Protein AF-A0A5N4DUX5-F1 (afdb_monomer_lite)

Radius of gyration: 24.08 Å; chains: 1; bounding box: 54×33×58 Å

pLDDT: mean 76.36, std 15.97, range [49.28, 96.75]

Organism: Camelus dromedarius (NCBI:txid9838)

InterPro domains:
  IPR001909 Krueppel-associated box [PF01352] (27-67)
  IPR001909 Krueppel-associated box [PS50805] (27-72)
  IPR001909 Krueppel-associated box [SM00349] (27-72)
  IPR001909 Krueppel-associated box [cd07765] (27-66)
  IPR036051 Krueppel-associated box domain superfamily [SSF109640] (20-69)
  IPR050169 Krueppel C2H2-type zinc-finger [PTHR23232] (21-67)

Structure (mmCIF, N/CA/C/O backbone):
data_AF-A0A5N4DUX5-F1
#
_entry.id   AF-A0A5N4DUX5-F1
#
loop_
_atom_site.group_PDB
_atom_site.id
_atom_site.type_symbol
_atom_site.label_atom_id
_atom_site.label_alt_id
_atom_site.label_comp_id
_atom_site.label_asym_id
_atom_site.label_entity_id
_atom_site.label_seq_id
_atom_site.pdbx_PDB_ins_code
_atom_site.Cartn_x
_atom_site.Cartn_y
_atom_site.Cartn_z
_atom_site.occupancy
_atom_site.B_iso_or_equiv
_atom_site.auth_seq_id
_atom_site.auth_comp_id
_atom_site.auth_asym_id
_atom_site.auth_atom_id
_atom_site.pdbx_PDB_model_num
ATOM 1 N N . MET A 1 1 ? 40.469 24.555 -43.892 1.00 49.94 1 MET A N 1
ATOM 2 C CA . MET A 1 1 ? 39.253 24.155 -43.158 1.00 49.94 1 MET A CA 1
ATOM 3 C C . MET A 1 1 ? 39.381 22.659 -42.933 1.00 49.94 1 MET A C 1
ATOM 5 O O . MET A 1 1 ? 39.471 21.930 -43.912 1.00 49.94 1 MET A O 1
ATOM 9 N N . PHE A 1 2 ? 39.626 22.238 -41.692 1.00 53.06 2 PHE A N 1
ATOM 10 C CA . PHE A 1 2 ? 40.066 20.877 -41.385 1.00 53.06 2 PHE A CA 1
ATOM 11 C C . PHE A 1 2 ? 38.850 19.935 -41.304 1.00 53.06 2 PHE A C 1
ATOM 13 O O . PHE A 1 2 ? 37.967 20.187 -40.486 1.00 53.06 2 PHE A O 1
ATOM 20 N N . PRO A 1 3 ? 38.801 18.844 -42.093 1.00 65.1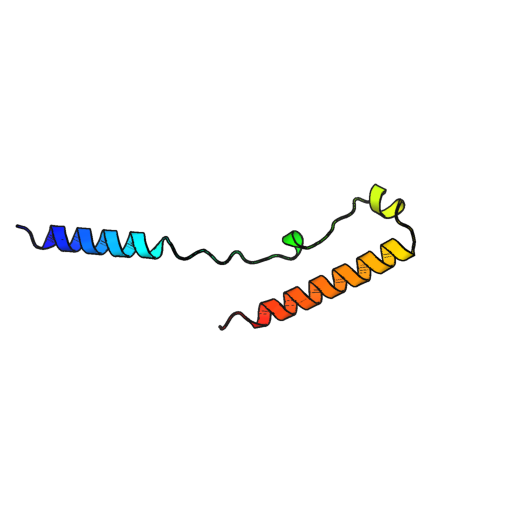9 3 PRO A N 1
ATOM 21 C CA . PRO A 1 3 ? 37.706 17.860 -42.068 1.00 65.19 3 PRO A CA 1
ATOM 22 C C . PRO A 1 3 ? 37.447 17.239 -40.683 1.00 65.19 3 PRO A C 1
ATOM 24 O O . PRO A 1 3 ? 36.379 16.695 -40.409 1.00 65.19 3 PRO A O 1
ATOM 27 N N . GLU A 1 4 ? 38.439 17.316 -39.798 1.00 66.00 4 GLU A N 1
ATOM 28 C CA . GLU A 1 4 ? 38.396 16.804 -38.431 1.00 66.00 4 GLU A CA 1
ATOM 29 C C . GLU A 1 4 ? 37.433 17.575 -37.519 1.00 66.00 4 GLU A C 1
ATOM 31 O O . GLU A 1 4 ? 36.820 16.978 -36.634 1.00 66.00 4 GLU A O 1
ATOM 36 N N . GLU A 1 5 ? 37.254 18.877 -37.750 1.00 68.44 5 GLU A N 1
ATOM 37 C CA . GLU A 1 5 ? 36.404 19.730 -36.912 1.00 68.44 5 GLU A CA 1
ATOM 38 C C . GLU A 1 5 ? 34.915 19.407 -37.128 1.00 68.44 5 GLU A C 1
ATOM 40 O O . GLU A 1 5 ? 34.156 19.241 -36.171 1.00 68.44 5 GLU A O 1
ATOM 45 N N . GLU A 1 6 ? 34.510 19.172 -38.382 1.00 68.31 6 GLU A N 1
ATOM 46 C CA . GLU A 1 6 ? 33.158 18.707 -38.719 1.00 68.31 6 GLU A CA 1
ATOM 47 C C . GLU A 1 6 ? 32.893 17.291 -38.196 1.00 68.31 6 GLU A C 1
ATOM 49 O O . GLU A 1 6 ? 31.792 16.985 -37.735 1.00 68.31 6 GLU A O 1
ATOM 54 N N . ALA A 1 7 ? 33.901 16.414 -38.221 1.00 69.38 7 ALA A N 1
ATOM 55 C CA . ALA A 1 7 ? 33.777 15.074 -37.659 1.00 69.38 7 ALA A CA 1
ATOM 56 C C . ALA A 1 7 ? 33.557 15.115 -36.137 1.00 69.38 7 ALA A C 1
ATOM 58 O O . ALA A 1 7 ? 32.748 14.346 -35.610 1.00 69.38 7 ALA A O 1
ATOM 59 N N . GLN A 1 8 ? 34.223 16.034 -35.432 1.00 68.94 8 GLN A N 1
ATOM 60 C CA . GLN A 1 8 ? 34.017 16.262 -34.001 1.00 68.94 8 GLN A CA 1
ATOM 61 C C . GLN A 1 8 ? 32.639 16.871 -33.700 1.00 68.94 8 GLN A C 1
ATOM 63 O O . GLN A 1 8 ? 31.978 16.442 -32.755 1.00 68.94 8 GLN A O 1
ATOM 68 N N . GLU A 1 9 ? 32.166 17.811 -34.517 1.00 64.50 9 GLU A N 1
ATOM 69 C CA . GLU A 1 9 ? 30.834 18.420 -34.409 1.00 64.50 9 GLU A CA 1
ATOM 70 C C . GLU A 1 9 ? 29.713 17.381 -34.622 1.00 64.50 9 GLU A C 1
ATOM 72 O O . GLU A 1 9 ? 28.754 17.315 -33.849 1.00 64.50 9 GLU A O 1
ATOM 77 N N . ARG A 1 10 ? 29.859 16.498 -35.621 1.00 61.97 10 ARG A N 1
ATOM 78 C CA . ARG A 1 10 ? 28.913 15.396 -35.885 1.00 61.97 10 ARG A CA 1
ATOM 79 C C . ARG A 1 10 ? 28.871 14.391 -34.734 1.00 61.97 10 ARG A C 1
ATOM 81 O O . ARG A 1 10 ? 27.782 13.969 -34.357 1.00 61.97 10 ARG A O 1
ATOM 88 N N . ARG A 1 11 ? 30.027 14.076 -34.133 1.00 61.84 11 ARG A N 1
ATOM 89 C CA . ARG A 1 11 ? 30.130 13.212 -32.941 1.00 61.84 11 ARG A CA 1
ATOM 90 C C . ARG A 1 11 ? 29.468 13.837 -31.708 1.00 61.84 11 ARG A C 1
ATOM 92 O O . ARG A 1 11 ? 28.732 13.153 -30.999 1.00 61.84 11 ARG A O 1
ATOM 99 N N . LYS A 1 12 ? 29.652 15.146 -31.494 1.00 59.91 12 LYS A N 1
ATOM 100 C CA . LYS A 1 12 ? 28.986 15.895 -30.413 1.00 59.91 12 LYS A CA 1
ATOM 101 C C . LYS A 1 12 ? 27.465 15.939 -30.587 1.00 59.91 12 LYS A C 1
ATOM 103 O O . LYS A 1 12 ? 26.743 15.859 -29.597 1.00 59.91 12 LYS A O 1
ATOM 108 N N . ARG A 1 13 ? 26.960 16.027 -31.826 1.00 59.31 13 ARG A N 1
ATOM 109 C CA . ARG A 1 13 ? 25.5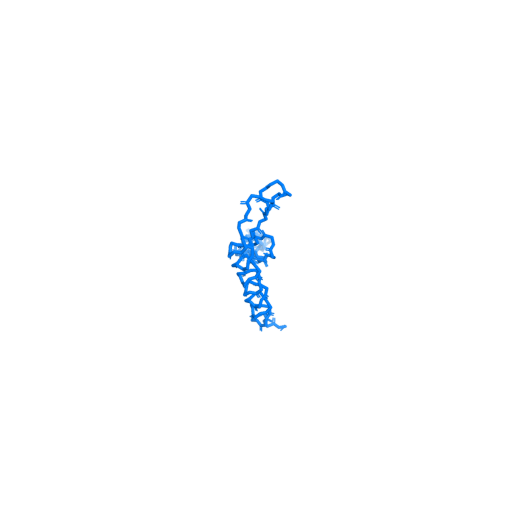13 15.977 -32.116 1.00 59.31 13 ARG A CA 1
ATOM 110 C C . ARG A 1 13 ? 24.908 14.599 -31.843 1.00 59.31 13 ARG A C 1
ATOM 112 O O . ARG A 1 13 ? 23.845 14.540 -31.239 1.00 59.31 13 ARG A O 1
ATOM 119 N N . THR A 1 14 ? 25.598 13.512 -32.196 1.00 57.34 14 THR A N 1
ATOM 120 C CA . THR A 1 14 ? 25.117 12.140 -31.936 1.00 57.34 14 THR A CA 1
ATOM 121 C C . THR A 1 14 ? 25.100 11.765 -30.452 1.00 57.34 14 THR A C 1
ATOM 123 O O . THR A 1 14 ? 24.214 11.036 -30.021 1.00 57.34 14 THR A O 1
ATOM 126 N N . GLU A 1 15 ? 26.018 12.298 -29.638 1.00 56.78 15 GLU A N 1
ATOM 127 C CA . GLU A 1 15 ? 26.011 12.054 -28.185 1.00 56.78 15 GLU A CA 1
ATOM 128 C C . GLU A 1 15 ? 24.922 12.864 -27.459 1.00 56.78 15 GLU A C 1
ATOM 130 O O . GLU A 1 15 ? 24.335 12.409 -26.476 1.00 56.78 15 GLU A O 1
ATOM 135 N N . LYS A 1 16 ? 24.620 14.069 -27.958 1.00 55.38 16 LYS A N 1
ATOM 136 C CA . LYS A 1 16 ? 23.604 14.954 -27.374 1.00 55.38 16 LYS A CA 1
ATOM 137 C C . LYS A 1 16 ? 22.175 14.487 -27.679 1.00 55.38 16 LYS A C 1
ATOM 139 O O . LYS A 1 16 ? 21.304 14.666 -26.835 1.00 55.38 16 LYS A O 1
ATOM 144 N N . ASP A 1 17 ? 21.965 13.857 -28.834 1.00 54.59 17 ASP A N 1
ATOM 145 C CA . ASP A 1 17 ? 20.682 13.272 -29.254 1.00 54.59 17 ASP A CA 1
ATOM 146 C C . ASP A 1 17 ? 20.352 11.982 -28.476 1.00 54.59 17 ASP A C 1
ATOM 148 O O . ASP A 1 17 ? 19.241 11.809 -27.979 1.00 54.59 17 ASP A O 1
ATOM 152 N N . SER A 1 18 ? 21.360 11.141 -28.210 1.00 51.91 18 SER A N 1
ATOM 153 C CA . SER A 1 18 ? 21.195 9.930 -27.390 1.00 51.91 18 SER A CA 1
ATOM 154 C C . SER A 1 18 ? 20.857 10.218 -25.918 1.00 51.91 18 SER A C 1
ATOM 156 O O . SER A 1 18 ? 20.387 9.324 -25.215 1.00 51.91 18 SER A O 1
ATOM 158 N N . ARG A 1 19 ? 21.082 11.449 -25.432 1.00 56.16 19 ARG A N 1
ATOM 159 C CA . ARG A 1 19 ? 20.803 11.865 -24.045 1.00 56.16 19 ARG A CA 1
ATOM 160 C C . ARG A 1 19 ? 19.333 12.259 -23.810 1.00 56.16 19 ARG A C 1
ATOM 162 O O . ARG A 1 19 ? 18.981 12.615 -22.691 1.00 56.16 19 ARG A O 1
ATOM 169 N N . MET A 1 20 ? 18.479 12.232 -24.836 1.00 55.91 20 MET A N 1
ATOM 170 C CA . MET A 1 20 ? 17.076 12.667 -24.736 1.00 55.91 20 MET A CA 1
ATOM 171 C C . MET A 1 20 ? 16.053 11.535 -24.848 1.00 55.91 20 MET A C 1
ATOM 173 O O . MET A 1 20 ? 14.856 11.814 -24.849 1.00 55.91 20 MET A O 1
ATOM 177 N N . ALA A 1 21 ? 16.479 10.270 -24.879 1.00 62.78 21 ALA A N 1
ATOM 178 C CA . ALA A 1 21 ? 15.538 9.179 -24.663 1.00 62.78 21 ALA A CA 1
ATOM 179 C C . ALA A 1 21 ? 15.032 9.274 -23.211 1.00 62.78 21 ALA A C 1
ATOM 181 O O . ALA A 1 21 ? 15.852 9.168 -22.292 1.00 62.78 21 ALA A O 1
ATOM 182 N N . PRO A 1 22 ? 13.727 9.509 -22.964 1.00 61.88 22 PRO A N 1
ATOM 183 C CA . PRO A 1 22 ? 13.201 9.425 -21.615 1.00 61.88 22 PRO A CA 1
ATOM 184 C C . PRO A 1 22 ? 13.463 7.998 -21.147 1.00 61.88 22 PRO A C 1
ATOM 186 O O . PRO A 1 22 ? 12.920 7.045 -21.704 1.00 61.88 22 PRO A O 1
ATOM 189 N N . SER A 1 23 ? 14.342 7.842 -20.160 1.00 63.59 23 SER A N 1
ATOM 190 C CA . SER A 1 23 ? 14.491 6.590 -19.435 1.00 63.59 23 SER A CA 1
ATOM 191 C C . SER A 1 23 ? 13.109 6.252 -18.894 1.00 63.59 23 SER A C 1
ATOM 193 O O . SER A 1 23 ? 12.624 6.933 -17.990 1.00 63.59 23 SER A O 1
ATOM 195 N N . GLN A 1 24 ? 12.438 5.281 -19.517 1.00 66.38 24 GLN A N 1
ATOM 196 C CA . GLN A 1 24 ? 11.149 4.782 -19.063 1.00 66.38 24 GLN A CA 1
ATOM 197 C C . GLN A 1 24 ? 11.394 4.215 -17.666 1.00 66.38 24 GLN A C 1
ATOM 199 O O . GLN A 1 24 ? 11.959 3.133 -17.523 1.00 66.38 24 GLN A O 1
ATOM 204 N N . GLY A 1 25 ? 11.098 5.014 -16.640 1.00 68.44 25 GLY A N 1
ATOM 205 C CA . GLY A 1 25 ? 11.317 4.632 -15.254 1.00 68.44 25 GLY A CA 1
ATOM 206 C C . GLY A 1 25 ? 10.573 3.333 -14.987 1.00 68.44 25 GLY A C 1
ATOM 207 O O . GLY A 1 25 ? 9.386 3.223 -15.294 1.00 68.44 25 GLY A O 1
ATOM 208 N N . GLN A 1 26 ? 11.282 2.334 -14.471 1.00 71.75 26 GLN A N 1
ATOM 209 C CA . GLN A 1 26 ? 10.668 1.072 -14.101 1.00 71.75 26 GLN A CA 1
ATOM 210 C C . GLN A 1 26 ? 9.773 1.329 -12.889 1.00 71.75 26 GLN A C 1
ATOM 212 O O . GLN A 1 26 ? 10.275 1.662 -11.818 1.00 71.75 26 GLN A O 1
ATOM 217 N N . LEU A 1 27 ? 8.455 1.210 -13.066 1.00 74.38 27 LEU A N 1
ATOM 218 C CA . LEU A 1 27 ? 7.525 1.252 -11.942 1.00 74.38 27 LEU A CA 1
ATOM 219 C C . LEU A 1 27 ? 7.786 0.039 -11.053 1.00 74.38 27 LEU A C 1
ATOM 221 O O . LEU A 1 27 ? 7.753 -1.104 -11.513 1.00 74.38 27 LEU A O 1
ATOM 225 N N . THR A 1 28 ? 8.056 0.292 -9.782 1.00 80.06 28 THR A N 1
ATOM 226 C CA . THR A 1 28 ? 8.228 -0.739 -8.767 1.00 80.06 28 THR A CA 1
ATOM 227 C C . THR A 1 28 ? 6.950 -0.888 -7.955 1.00 80.06 28 THR A C 1
ATOM 229 O O . THR A 1 28 ? 6.096 -0.005 -7.922 1.00 80.06 28 THR A O 1
ATOM 232 N N . PHE A 1 29 ? 6.823 -2.008 -7.242 1.00 80.62 29 PHE A N 1
ATOM 233 C CA . PHE A 1 29 ? 5.705 -2.211 -6.320 1.00 80.62 29 PHE A CA 1
ATOM 234 C C . PHE A 1 29 ? 5.600 -1.085 -5.282 1.00 80.62 29 PHE A C 1
ATOM 236 O O . PHE A 1 29 ? 4.499 -0.676 -4.938 1.00 80.62 29 PHE A O 1
ATOM 243 N N . LYS A 1 30 ? 6.734 -0.528 -4.842 1.00 83.50 30 LYS A N 1
ATOM 244 C CA . LYS A 1 30 ? 6.764 0.565 -3.862 1.00 83.50 30 LYS A CA 1
ATOM 245 C C . LYS A 1 30 ? 6.141 1.861 -4.370 1.00 83.50 30 LYS A C 1
ATOM 247 O O . LYS A 1 30 ? 5.655 2.639 -3.565 1.00 83.50 30 LYS A O 1
ATOM 252 N N . ASP A 1 31 ? 6.130 2.082 -5.681 1.00 85.31 31 ASP A N 1
ATOM 253 C CA . ASP A 1 31 ? 5.563 3.302 -6.260 1.00 85.31 31 ASP A CA 1
ATOM 254 C C . ASP A 1 31 ? 4.025 3.303 -6.231 1.00 85.31 31 ASP A C 1
ATOM 256 O O . ASP A 1 31 ? 3.398 4.344 -6.414 1.00 85.31 31 ASP A O 1
ATOM 260 N N . VAL A 1 32 ? 3.409 2.136 -6.016 1.00 84.81 32 VAL A N 1
ATOM 261 C CA . VAL A 1 32 ? 1.951 1.935 -6.070 1.00 84.81 32 VAL A CA 1
ATOM 262 C C . VAL A 1 32 ? 1.376 1.244 -4.831 1.00 84.81 32 VAL A C 1
ATOM 264 O O . VAL A 1 32 ? 0.157 1.182 -4.673 1.00 84.81 32 VAL A O 1
ATOM 267 N N . ALA A 1 33 ? 2.227 0.706 -3.958 1.00 86.38 33 ALA A N 1
ATOM 268 C CA . ALA A 1 33 ? 1.810 0.097 -2.707 1.00 86.38 33 ALA A CA 1
ATOM 269 C C . ALA A 1 33 ? 1.390 1.172 -1.704 1.00 86.38 33 ALA A C 1
ATOM 271 O O . ALA A 1 33 ? 2.045 2.200 -1.547 1.00 86.38 33 ALA A O 1
ATOM 272 N N . ILE A 1 34 ? 0.299 0.901 -0.997 1.00 87.81 34 ILE A N 1
ATOM 273 C CA . ILE A 1 34 ? -0.081 1.668 0.185 1.00 87.81 34 ILE A CA 1
ATOM 274 C C . ILE A 1 34 ? 0.561 0.944 1.365 1.00 87.81 34 ILE A C 1
ATOM 276 O O . ILE A 1 34 ? 0.407 -0.265 1.487 1.00 87.81 34 ILE A O 1
ATOM 280 N N . GLU A 1 35 ? 1.296 1.647 2.217 1.00 89.75 35 GLU A N 1
ATOM 281 C CA . GLU A 1 35 ? 1.897 1.059 3.415 1.00 89.75 35 GLU A CA 1
ATOM 282 C C . GLU A 1 35 ? 1.250 1.677 4.651 1.00 89.75 35 GLU A C 1
ATOM 284 O O . GLU A 1 35 ? 1.163 2.897 4.767 1.00 89.75 35 GLU A O 1
ATOM 289 N N . PHE A 1 36 ? 0.788 0.818 5.558 1.00 92.56 36 PHE A N 1
ATOM 290 C CA . PHE A 1 36 ? 0.312 1.21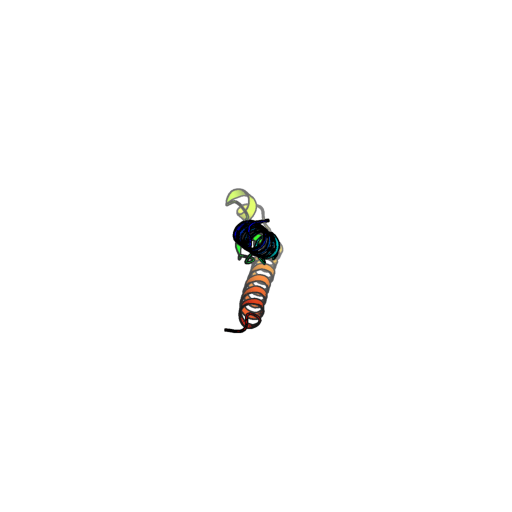3 6.879 1.00 92.56 36 PHE A CA 1
ATOM 291 C C . PHE A 1 36 ? 1.380 0.873 7.914 1.00 92.56 36 PHE A C 1
ATOM 293 O O . PHE A 1 36 ? 1.964 -0.215 7.879 1.00 92.56 36 PHE A O 1
ATOM 300 N N . SER A 1 37 ? 1.601 1.772 8.868 1.00 94.44 37 SER A N 1
ATOM 301 C CA . SER A 1 37 ? 2.333 1.450 10.088 1.00 94.44 37 SER A CA 1
ATOM 302 C C . SER A 1 37 ? 1.557 0.427 10.931 1.00 94.44 37 SER A C 1
ATOM 304 O O . SER A 1 37 ? 0.367 0.185 10.718 1.00 94.44 37 SER A O 1
ATOM 306 N N . GLN A 1 38 ? 2.215 -0.181 11.921 1.00 93.44 38 GLN A N 1
ATOM 307 C CA . GLN A 1 38 ? 1.555 -1.120 12.837 1.00 93.44 38 GLN A CA 1
ATOM 308 C C . GLN A 1 38 ? 0.383 -0.459 13.584 1.00 93.44 38 GLN A C 1
ATOM 310 O O . GLN A 1 38 ? -0.674 -1.065 13.737 1.00 93.44 38 GLN A O 1
ATOM 315 N N . GLU A 1 39 ? 0.564 0.791 14.009 1.00 96.50 39 GLU A N 1
ATOM 316 C CA . GLU A 1 39 ? -0.435 1.574 14.743 1.00 96.50 39 GLU A CA 1
ATOM 317 C C . GLU A 1 39 ? -1.642 1.890 13.847 1.00 96.50 39 GLU A C 1
ATOM 319 O O . GLU A 1 39 ? -2.793 1.714 14.248 1.00 96.50 39 GLU A O 1
ATOM 324 N N . GLU A 1 40 ? -1.385 2.287 12.596 1.00 96.19 40 GLU A N 1
ATOM 325 C CA . GLU A 1 40 ? -2.431 2.534 11.599 1.00 96.19 40 GLU A CA 1
ATOM 326 C C . GLU A 1 40 ? -3.184 1.247 11.256 1.00 96.19 40 GLU A C 1
ATOM 328 O O . GLU A 1 40 ? -4.409 1.252 11.174 1.00 96.19 40 GLU A O 1
ATOM 333 N N . TRP A 1 41 ? -2.467 0.128 11.121 1.00 94.56 41 TRP A N 1
ATOM 334 C CA . TRP A 1 41 ? -3.036 -1.183 10.822 1.00 94.56 41 TRP A CA 1
ATOM 335 C C . TRP A 1 41 ? -3.954 -1.715 11.930 1.00 94.56 41 TRP A C 1
ATOM 337 O O . TRP A 1 41 ? -4.930 -2.411 11.639 1.00 94.56 41 TRP A O 1
ATOM 347 N N . GLU A 1 42 ? -3.652 -1.403 13.192 1.00 94.81 42 GLU A N 1
ATOM 348 C CA . GLU A 1 42 ? -4.492 -1.738 14.349 1.00 94.81 42 GLU A CA 1
ATOM 349 C C . GLU A 1 42 ? -5.758 -0.883 14.434 1.00 94.81 42 GLU A C 1
ATOM 351 O O . GLU A 1 42 ? -6.775 -1.349 14.947 1.00 94.81 42 GLU A O 1
ATOM 356 N N . CYS A 1 43 ? -5.726 0.330 13.881 1.00 95.88 43 CYS A N 1
ATOM 357 C CA . CYS A 1 43 ? -6.892 1.208 13.808 1.00 95.88 43 CYS A CA 1
ATOM 358 C C . CYS A 1 43 ? -7.863 0.837 12.675 1.00 95.88 43 CYS A C 1
ATOM 360 O O . CYS A 1 43 ? -8.980 1.357 12.649 1.00 95.88 43 CYS A O 1
ATOM 362 N N . LEU A 1 44 ? -7.468 -0.041 11.745 1.00 95.75 44 LEU A N 1
ATOM 363 C CA . LEU A 1 44 ? -8.323 -0.460 10.636 1.00 95.75 44 LEU A CA 1
ATOM 364 C C . LEU A 1 44 ? -9.393 -1.458 11.079 1.00 95.75 44 LEU A C 1
ATOM 366 O O . LEU A 1 44 ? -9.116 -2.461 11.747 1.00 95.75 44 LEU A O 1
ATOM 370 N N . ASP A 1 45 ? -10.614 -1.251 10.597 1.00 96.75 45 ASP A N 1
ATOM 371 C CA . ASP A 1 45 ? -11.673 -2.241 10.747 1.00 96.75 45 ASP A CA 1
ATOM 372 C C . ASP A 1 45 ? -11.482 -3.446 9.801 1.00 96.75 45 ASP A C 1
ATOM 374 O O . ASP A 1 45 ? -10.649 -3.465 8.887 1.00 96.75 45 ASP A O 1
ATOM 378 N N . ALA A 1 46 ? -12.258 -4.508 10.032 1.00 95.88 46 ALA A N 1
ATOM 379 C CA . ALA A 1 46 ? -12.149 -5.744 9.262 1.00 95.88 46 ALA A CA 1
ATOM 380 C C . ALA A 1 46 ? -12.410 -5.549 7.756 1.00 95.88 46 ALA A C 1
ATOM 382 O O . ALA A 1 46 ? -11.755 -6.205 6.943 1.00 95.88 46 ALA A O 1
ATOM 383 N N . ALA A 1 47 ? -13.324 -4.651 7.377 1.00 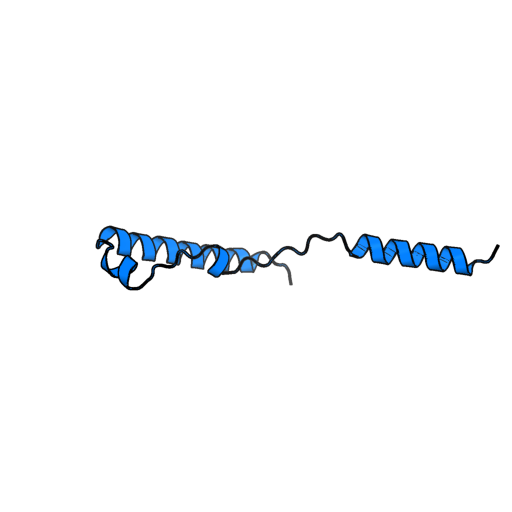96.56 47 ALA A N 1
ATOM 384 C CA . ALA A 1 47 ? -13.629 -4.370 5.979 1.00 96.56 47 ALA A CA 1
ATOM 385 C C . ALA A 1 47 ? -12.490 -3.587 5.315 1.00 96.56 47 ALA A C 1
ATOM 387 O O . ALA A 1 47 ? -12.103 -3.910 4.194 1.00 96.56 47 ALA A O 1
ATOM 388 N N . GLN A 1 48 ? -11.881 -2.633 6.022 1.00 96.00 48 GLN A N 1
ATOM 389 C CA . GLN A 1 48 ? -10.707 -1.904 5.533 1.00 96.00 48 GLN A CA 1
ATOM 390 C C . GLN A 1 48 ? -9.493 -2.821 5.327 1.00 96.00 48 GLN A C 1
ATOM 392 O O . GLN A 1 48 ? -8.813 -2.731 4.305 1.00 96.00 48 GLN A O 1
ATOM 397 N N . ARG A 1 49 ? -9.240 -3.757 6.251 1.00 95.38 49 ARG A N 1
ATOM 398 C CA . ARG A 1 49 ? -8.144 -4.738 6.116 1.00 95.38 49 ARG A CA 1
ATOM 399 C C . ARG A 1 49 ? -8.388 -5.722 4.973 1.00 95.38 49 ARG A C 1
ATOM 401 O O . ARG A 1 49 ? -7.431 -6.140 4.322 1.00 95.38 49 ARG A O 1
ATOM 408 N N . ALA A 1 50 ? -9.644 -6.103 4.734 1.00 95.56 50 ALA A N 1
ATOM 409 C CA . ALA A 1 50 ? -10.020 -6.915 3.580 1.00 95.56 50 ALA A CA 1
ATOM 410 C C . ALA A 1 50 ? -9.790 -6.143 2.273 1.00 95.56 50 ALA A C 1
ATOM 412 O O . ALA A 1 50 ? -9.090 -6.636 1.393 1.00 95.56 50 ALA A O 1
ATOM 413 N N . LEU A 1 51 ? -10.260 -4.894 2.205 1.00 95.19 51 LEU A N 1
ATOM 414 C CA . LEU A 1 51 ? -10.067 -4.027 1.046 1.00 95.19 51 LEU A CA 1
ATOM 415 C C . LEU A 1 51 ? -8.582 -3.808 0.733 1.00 95.19 51 LEU A C 1
ATOM 417 O O . LEU A 1 51 ? -8.184 -3.894 -0.423 1.00 95.19 51 LEU A O 1
ATOM 421 N N . TYR A 1 52 ? -7.746 -3.584 1.750 1.00 94.75 52 TYR A N 1
ATOM 422 C CA . TYR A 1 52 ? -6.299 -3.476 1.564 1.00 94.75 52 TYR A CA 1
ATOM 423 C C . TYR A 1 52 ? -5.712 -4.713 0.877 1.00 94.75 52 TYR A C 1
ATOM 425 O O . TYR A 1 52 ? -4.934 -4.589 -0.067 1.00 94.75 52 TYR A O 1
ATOM 433 N N . ARG A 1 53 ? -6.096 -5.914 1.329 1.00 92.81 53 ARG A N 1
ATOM 434 C CA . ARG A 1 53 ? -5.624 -7.170 0.730 1.00 92.81 53 ARG A CA 1
ATOM 435 C C . ARG A 1 53 ? -6.063 -7.286 -0.726 1.00 92.81 53 ARG A C 1
ATOM 437 O O . ARG A 1 53 ? -5.236 -7.658 -1.553 1.00 92.81 53 ARG A O 1
ATOM 444 N N . ASP A 1 54 ? -7.312 -6.945 -1.030 1.00 94.19 54 ASP A N 1
ATOM 445 C CA . ASP A 1 54 ? -7.851 -7.013 -2.390 1.00 94.19 54 ASP A CA 1
ATOM 446 C C . ASP A 1 54 ? -7.137 -6.032 -3.326 1.00 94.19 54 ASP A C 1
ATOM 448 O O . ASP A 1 54 ? -6.662 -6.429 -4.392 1.00 94.19 54 ASP A O 1
ATOM 452 N N . VAL A 1 55 ? -6.970 -4.780 -2.893 1.00 90.56 55 VAL A N 1
ATOM 453 C CA . VAL A 1 55 ? -6.281 -3.738 -3.667 1.00 90.56 55 VAL A CA 1
ATOM 454 C C . VAL A 1 55 ? -4.810 -4.098 -3.878 1.00 90.56 55 VAL A C 1
ATOM 456 O O . VAL A 1 55 ? -4.320 -4.028 -5.000 1.00 90.56 55 VAL A O 1
ATOM 459 N N . MET A 1 56 ? -4.094 -4.549 -2.843 1.00 90.62 56 MET A N 1
ATOM 460 C CA . MET A 1 56 ? -2.688 -4.951 -2.992 1.00 90.62 56 MET A CA 1
ATOM 461 C C . MET A 1 56 ? -2.522 -6.183 -3.887 1.00 90.62 56 MET A C 1
ATOM 463 O O . MET A 1 56 ? -1.556 -6.269 -4.648 1.00 90.62 56 MET A O 1
ATOM 467 N N . LEU A 1 57 ? -3.465 -7.124 -3.845 1.00 89.19 57 LEU A N 1
ATOM 468 C CA . LEU A 1 57 ? -3.455 -8.299 -4.711 1.00 89.19 57 LEU A CA 1
ATOM 469 C C . L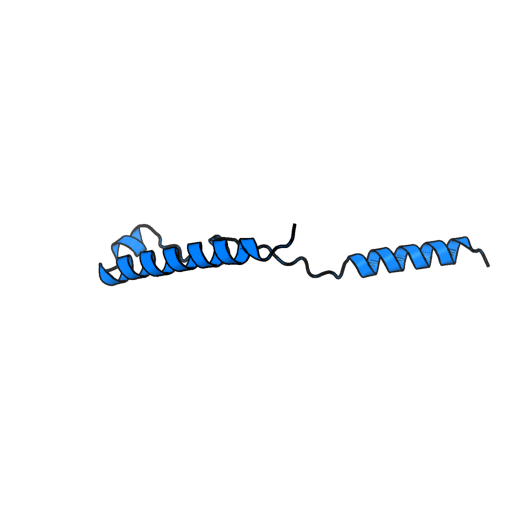EU A 1 57 ? -3.718 -7.927 -6.177 1.00 89.19 57 LEU A C 1
ATOM 471 O O . LEU A 1 57 ? -3.054 -8.464 -7.068 1.00 89.19 57 LEU A O 1
ATOM 475 N N . GLU A 1 58 ? -4.632 -6.992 -6.436 1.00 89.69 58 GLU A N 1
ATOM 476 C CA . GLU A 1 58 ? -4.867 -6.443 -7.774 1.00 89.69 58 GLU A CA 1
ATOM 477 C C . GLU A 1 58 ? -3.639 -5.682 -8.295 1.00 89.69 58 GLU A C 1
ATOM 479 O O . GLU A 1 58 ? -3.184 -5.942 -9.410 1.00 89.69 58 GLU A O 1
ATOM 484 N N . THR A 1 59 ? -3.026 -4.833 -7.468 1.00 87.75 59 THR A N 1
ATOM 485 C CA . THR A 1 59 ? -1.792 -4.109 -7.808 1.00 87.75 59 THR A CA 1
ATOM 486 C C . THR A 1 59 ? -0.655 -5.063 -8.182 1.00 87.75 59 THR A C 1
ATOM 488 O O . THR A 1 59 ? -0.003 -4.868 -9.209 1.00 87.75 59 THR A O 1
ATOM 491 N N . CYS A 1 60 ? -0.450 -6.145 -7.420 1.00 84.62 60 CYS A N 1
ATOM 492 C CA . CYS A 1 60 ? 0.524 -7.188 -7.757 1.00 84.62 60 CYS A CA 1
ATOM 493 C C . CYS A 1 60 ? 0.245 -7.828 -9.126 1.00 84.62 60 CYS A C 1
ATOM 495 O O . CYS A 1 60 ? 1.160 -7.979 -9.936 1.00 84.62 60 CYS A O 1
ATOM 497 N N . ARG A 1 61 ? -1.013 -8.189 -9.408 1.00 87.44 61 ARG A N 1
ATOM 498 C CA . ARG A 1 61 ? -1.408 -8.778 -10.700 1.00 87.44 61 ARG A CA 1
ATOM 499 C C . ARG A 1 61 ? -1.187 -7.812 -11.861 1.00 87.44 61 ARG A C 1
ATOM 501 O O . ARG A 1 61 ? -0.670 -8.221 -12.898 1.00 87.44 61 ARG A O 1
ATOM 508 N N . ASN A 1 62 ? -1.525 -6.540 -11.674 1.00 85.06 62 ASN A N 1
ATOM 509 C CA . ASN A 1 62 ? -1.331 -5.503 -12.682 1.00 85.06 62 ASN A CA 1
ATOM 510 C C . ASN A 1 62 ? 0.156 -5.303 -12.994 1.00 85.06 62 ASN A C 1
ATOM 512 O O . ASN A 1 62 ? 0.526 -5.246 -14.163 1.00 85.06 62 ASN A O 1
ATOM 516 N N . LEU A 1 63 ? 1.025 -5.273 -11.980 1.00 82.12 63 LEU A N 1
ATOM 517 C CA . LEU A 1 63 ? 2.472 -5.147 -12.187 1.00 82.12 63 LEU A CA 1
ATOM 518 C C . LEU A 1 63 ? 3.071 -6.351 -12.919 1.00 82.12 63 LEU A C 1
ATOM 520 O O . LEU A 1 63 ? 3.887 -6.164 -13.819 1.00 82.12 63 LEU A O 1
ATOM 524 N N . LEU A 1 64 ? 2.639 -7.572 -12.589 1.00 79.31 64 LEU A N 1
ATOM 525 C CA . LEU A 1 64 ? 3.046 -8.771 -13.328 1.00 79.31 64 LEU A CA 1
ATOM 526 C C . LEU A 1 64 ? 2.605 -8.698 -14.797 1.00 79.31 64 LEU A C 1
ATOM 528 O O . LEU A 1 64 ? 3.403 -8.974 -15.687 1.00 79.31 64 LEU A O 1
ATOM 532 N N . SER A 1 65 ? 1.375 -8.245 -15.059 1.00 78.00 65 SER A N 1
ATOM 533 C CA . SER A 1 65 ? 0.863 -8.063 -16.424 1.00 78.00 65 SER A CA 1
ATOM 534 C C . SER A 1 65 ? 1.610 -6.973 -17.208 1.00 78.00 65 SER A C 1
ATOM 536 O O . SER A 1 65 ? 1.795 -7.095 -18.419 1.00 78.00 65 SER A O 1
ATOM 538 N N . LEU A 1 66 ? 2.080 -5.914 -16.541 1.00 70.88 66 LEU A N 1
ATOM 539 C CA . LEU A 1 66 ? 2.914 -4.879 -17.162 1.00 70.88 66 LEU A CA 1
ATOM 540 C C . LEU A 1 66 ? 4.328 -5.386 -17.488 1.00 70.88 66 LEU A C 1
ATOM 542 O O . LEU A 1 66 ? 4.906 -4.946 -18.482 1.00 70.88 66 LEU A O 1
ATOM 546 N N . GLY A 1 67 ? 4.855 -6.337 -16.709 1.00 62.50 67 GLY A N 1
ATOM 547 C CA . GLY A 1 67 ? 6.137 -7.000 -16.974 1.00 62.50 67 GLY A CA 1
ATOM 548 C C . GLY A 1 67 ? 6.166 -7.826 -18.267 1.00 62.50 67 GLY A C 1
ATOM 549 O O . GLY A 1 67 ? 7.238 -8.053 -18.821 1.00 62.50 67 GLY A O 1
ATOM 550 N N . GLU A 1 68 ? 5.007 -8.222 -18.800 1.00 55.53 68 GLU A N 1
ATOM 551 C CA . GLU A 1 68 ? 4.903 -8.957 -20.070 1.00 55.53 68 GLU A CA 1
ATOM 552 C C . GLU A 1 68 ? 4.940 -8.046 -21.315 1.00 55.53 68 GLU A C 1
ATOM 554 O O . GLU A 1 68 ? 5.039 -8.539 -22.437 1.00 55.53 68 GLU A O 1
ATOM 559 N N . ARG A 1 69 ? 4.874 -6.713 -21.153 1.00 53.88 69 ARG A N 1
ATOM 560 C CA . ARG A 1 69 ? 4.880 -5.749 -22.277 1.00 53.88 69 ARG A CA 1
ATOM 561 C C . ARG A 1 69 ? 6.245 -5.152 -22.607 1.00 53.88 69 ARG A C 1
ATOM 563 O O . ARG A 1 69 ? 6.325 -4.283 -23.474 1.00 53.88 69 ARG A O 1
ATOM 570 N N . THR A 1 70 ? 7.312 -5.599 -21.960 1.00 49.28 70 THR A N 1
ATOM 571 C CA . THR A 1 70 ? 8.679 -5.314 -22.410 1.00 49.28 70 THR A CA 1
ATOM 572 C C . THR A 1 70 ? 9.107 -6.391 -23.409 1.00 49.28 70 THR A C 1
ATOM 574 O O . THR A 1 70 ? 9.273 -7.539 -22.995 1.00 49.28 70 THR A O 1
ATOM 577 N N . PRO A 1 71 ? 9.254 -6.079 -24.714 1.00 51.81 71 PRO A N 1
ATOM 578 C CA . PRO A 1 71 ? 9.835 -7.030 -25.654 1.00 51.81 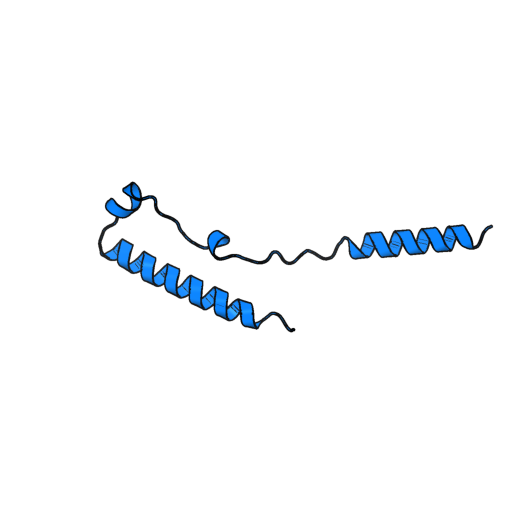71 PRO A CA 1
ATOM 579 C C . PRO A 1 71 ? 11.301 -7.278 -25.263 1.00 51.81 71 PRO A C 1
ATOM 581 O O . PRO A 1 71 ? 12.017 -6.326 -24.949 1.00 51.81 71 PRO A O 1
ATOM 584 N N . LEU A 1 72 ? 11.695 -8.557 -25.241 1.00 50.34 72 LEU A N 1
ATOM 585 C CA . LEU A 1 72 ? 13.082 -9.017 -25.082 1.00 50.34 72 LEU A CA 1
ATOM 586 C C . LEU A 1 72 ? 13.987 -8.498 -26.206 1.00 50.34 72 LEU A C 1
ATOM 588 O O . LEU A 1 72 ? 13.506 -8.436 -27.362 1.00 50.34 72 LEU A O 1
#

Secondary structure (DSSP, 8-state):
--HHHHHHHHHHHHHHHGGGS-------GGGT-----HHHHHH--HHHHHHHHHHHHHHHHHHHHHHTTS--

Sequence (72 aa):
MFPEEEAQERRKRTEKDSRMAPSQGQLTFKDVAIEFSQEEWECLDAAQRALYRDVMLETCRNLLSLGERTPL

Foldseek 3Di:
DDPVVVVVVVVVVVVVVVVPDPPPDLDDLVNPQDDDDPVRVVVDDPVRVVVNVVSSVVSVVVSVVVVVPDDD